Protein AF-B6INE2-F1 (afdb_monomer)

Radius of gyration: 24.5 Å; Cα contacts (8 Å, |Δi|>4): 16; chains: 1; bounding box: 50×84×44 Å

Organism: Rhodospirillum centenum (strain ATCC 51521 / SW) (NCBI:txid414684)

Solvent-accessible surface area (backbone atoms only — not comparable to full-atom values): 8683 Å² total; per-residue (Å²): 143,88,70,68,64,71,56,53,52,53,50,52,51,51,49,52,31,48,72,73,65,72,46,52,72,73,54,48,52,52,48,51,60,54,34,73,79,33,65,72,58,41,51,49,52,54,55,50,49,54,51,50,55,52,48,45,71,70,48,51,67,63,73,73,50,81,79,57,66,74,57,54,52,52,55,49,54,54,58,74,71,48,82,81,68,79,78,73,83,78,75,89,80,75,94,73,78,90,75,88,86,87,82,83,75,98,79,80,96,66,81,71,67,63,66,67,61,59,60,70,77,71,70,88,69,90,87,82,80,87,132

pLDDT: mean 74.03, std 19.35, range [36.69, 96.88]

Foldseek 3Di:
DPDPPVVVVVLVVLLVCVLVVNDDPVSVVVSVVVCVVPVVVVVVSVVVNVVVVVVCVVCVVVVVDDDDVVVVVVVVVVVVPDDPDPDDDPDPDDPDDPDDPPDDDDDDPPPDVVVVVVVVVPPPDDDDDDD

Mean predicted aligned error: 17.22 Å

Secondary structure (DSSP, 8-state):
---SHHHHHHHHHHHHHHHTT-S-HHHHHHHHHHHHT-HHHHHHHHHHHHHHHHHHHHHHHHHTSPPPHHHHHHHHHHHHH----------------------S----SSSSSSHHHHSTTS---------

Sequence (131 aa):
MAGGAGGADSLQDDLNAWIDGALSPSAAARLGLRLASLPDMATRAVAYRAQIDGLHALYDPVLDEPIPEMLLVRVRDARHRTPLAPAAPVHAGATRRIGLWSAALAASVGTALLGMLVLHRLGTGMAVFGN

Structure (mmCIF, N/CA/C/O backbone):
data_AF-B6INE2-F1
#
_entry.id   AF-B6INE2-F1
#
loop_
_atom_site.group_PDB
_atom_site.id
_atom_site.type_symbol
_atom_site.label_atom_id
_atom_site.label_alt_id
_atom_site.label_comp_id
_atom_site.label_asym_id
_atom_site.label_entity_id
_atom_site.label_seq_id
_atom_site.pdbx_PDB_ins_code
_atom_site.Cartn_x
_atom_site.Cartn_y
_atom_site.Cartn_z
_atom_site.occupancy
_atom_site.B_iso_or_equiv
_atom_site.auth_seq_id
_atom_site.auth_comp_id
_atom_site.auth_asym_id
_atom_site.auth_atom_id
_atom_site.pdbx_PDB_model_num
ATOM 1 N N . MET A 1 1 ? 32.119 6.000 -13.226 1.00 37.47 1 MET A N 1
ATOM 2 C CA . MET A 1 1 ? 31.104 4.930 -13.105 1.00 37.47 1 MET A CA 1
ATOM 3 C C . MET A 1 1 ? 30.555 4.929 -11.678 1.00 37.47 1 MET A C 1
ATOM 5 O O . MET A 1 1 ? 30.931 4.088 -10.879 1.00 37.47 1 MET A O 1
ATOM 9 N N . ALA A 1 2 ? 29.732 5.919 -11.324 1.00 36.69 2 ALA A N 1
ATOM 10 C CA . ALA A 1 2 ? 29.110 6.041 -10.002 1.00 36.69 2 ALA A CA 1
ATOM 11 C C . ALA A 1 2 ? 27.677 6.546 -10.210 1.00 36.69 2 ALA A C 1
ATOM 13 O O . ALA A 1 2 ? 27.432 7.745 -10.218 1.00 36.69 2 ALA A O 1
ATOM 14 N N . GLY A 1 3 ? 26.756 5.635 -10.524 1.00 42.97 3 GLY A N 1
ATOM 15 C CA . GLY A 1 3 ? 25.368 5.994 -10.846 1.00 42.97 3 GLY A CA 1
ATOM 16 C C . GLY A 1 3 ? 24.344 4.872 -10.660 1.00 42.97 3 GLY A C 1
ATOM 17 O O . GLY A 1 3 ? 23.208 5.032 -11.081 1.00 42.97 3 GLY A O 1
ATOM 18 N N . GLY A 1 4 ? 24.725 3.737 -10.061 1.00 50.62 4 GLY A N 1
ATOM 19 C CA . GLY A 1 4 ? 23.849 2.560 -9.962 1.00 50.62 4 GLY A CA 1
ATOM 20 C C . GLY A 1 4 ? 22.855 2.590 -8.795 1.00 50.62 4 GLY A C 1
ATOM 21 O O . GLY A 1 4 ? 21.727 2.144 -8.955 1.00 50.62 4 GLY A O 1
ATOM 22 N N . ALA A 1 5 ? 23.242 3.141 -7.638 1.00 54.09 5 ALA A N 1
ATOM 23 C CA . ALA A 1 5 ? 22.419 3.079 -6.423 1.00 54.09 5 ALA A CA 1
ATOM 24 C C . ALA A 1 5 ? 21.236 4.068 -6.442 1.00 54.09 5 ALA A C 1
ATOM 26 O O . ALA A 1 5 ? 20.098 3.666 -6.240 1.00 54.09 5 ALA A O 1
ATOM 27 N N . GLY A 1 6 ? 21.469 5.335 -6.812 1.00 59.09 6 GLY A N 1
ATOM 28 C CA . GLY A 1 6 ? 20.409 6.357 -6.795 1.00 59.09 6 GLY A CA 1
ATOM 29 C C . GLY A 1 6 ? 19.256 6.107 -7.781 1.00 59.09 6 GLY A C 1
ATOM 30 O O . GLY A 1 6 ? 18.138 6.573 -7.565 1.00 59.09 6 GLY A O 1
ATOM 31 N N . GLY A 1 7 ? 19.498 5.345 -8.853 1.00 67.75 7 GLY A N 1
ATOM 32 C CA . GLY A 1 7 ? 18.441 4.921 -9.775 1.00 67.75 7 GLY A CA 1
ATOM 33 C C . GLY A 1 7 ? 17.571 3.790 -9.218 1.00 67.75 7 GLY A C 1
ATOM 34 O O . GLY A 1 7 ? 16.373 3.758 -9.481 1.00 67.75 7 GLY A O 1
ATOM 35 N N . ALA A 1 8 ? 18.156 2.877 -8.438 1.00 66.44 8 ALA A N 1
ATOM 36 C CA . ALA A 1 8 ? 17.422 1.770 -7.829 1.00 66.44 8 ALA A CA 1
ATOM 37 C C . ALA A 1 8 ? 16.561 2.248 -6.653 1.00 66.44 8 ALA A C 1
ATOM 39 O O . ALA A 1 8 ? 15.407 1.839 -6.547 1.00 66.44 8 ALA A O 1
ATOM 40 N N . ASP A 1 9 ? 17.089 3.162 -5.836 1.00 75.81 9 ASP A N 1
ATOM 41 C CA . ASP A 1 9 ? 16.362 3.725 -4.694 1.00 75.81 9 ASP A CA 1
ATOM 42 C C . ASP A 1 9 ? 15.138 4.527 -5.166 1.00 75.81 9 ASP A C 1
ATOM 44 O O . ASP A 1 9 ? 14.026 4.293 -4.706 1.00 75.81 9 ASP A O 1
ATOM 48 N N . SER A 1 10 ? 15.301 5.374 -6.190 1.00 85.12 10 SER A N 1
ATOM 49 C CA . SER A 1 10 ? 14.173 6.116 -6.777 1.00 85.12 10 SER A CA 1
ATOM 50 C C . SER A 1 10 ? 13.137 5.218 -7.461 1.00 85.12 10 SER A C 1
ATOM 52 O O . SER A 1 10 ? 11.951 5.538 -7.464 1.00 85.12 10 SER A O 1
ATOM 54 N N . LEU A 1 11 ? 13.550 4.075 -8.019 1.00 90.12 11 LEU A N 1
ATOM 55 C CA . LEU A 1 11 ? 12.614 3.092 -8.562 1.00 90.12 11 LEU A CA 1
ATOM 56 C C . LEU A 1 11 ? 11.813 2.399 -7.454 1.00 90.12 11 LEU A C 1
ATOM 58 O O . LEU A 1 11 ? 10.616 2.174 -7.626 1.00 90.12 11 LEU A O 1
ATOM 62 N N . GLN A 1 12 ? 12.468 2.053 -6.345 1.00 90.06 12 GLN A N 1
ATOM 63 C CA . GLN A 1 12 ? 11.819 1.455 -5.182 1.00 90.06 12 GLN A CA 1
ATOM 64 C C . GLN A 1 12 ? 10.833 2.436 -4.532 1.00 90.06 12 GLN A C 1
ATOM 66 O O . GLN A 1 12 ? 9.718 2.041 -4.195 1.00 90.06 12 GLN A O 1
ATOM 71 N N . ASP A 1 13 ? 11.209 3.709 -4.414 1.00 91.44 13 ASP A N 1
ATOM 72 C CA . ASP A 1 13 ? 10.337 4.771 -3.908 1.00 91.44 13 ASP A CA 1
ATOM 73 C C . ASP A 1 13 ? 9.115 4.971 -4.813 1.00 91.44 13 ASP A C 1
ATOM 75 O O . ASP A 1 13 ? 7.983 5.000 -4.330 1.00 91.44 13 ASP A O 1
ATOM 79 N N . ASP A 1 14 ? 9.321 5.030 -6.134 1.00 92.00 14 ASP A N 1
ATOM 80 C CA . ASP A 1 14 ? 8.229 5.137 -7.105 1.00 92.00 14 ASP A CA 1
ATOM 81 C C . ASP A 1 14 ? 7.305 3.906 -7.060 1.00 92.00 14 ASP A C 1
ATOM 83 O O . ASP A 1 14 ? 6.094 4.041 -7.245 1.00 92.00 14 ASP A O 1
ATOM 87 N N . LEU A 1 15 ? 7.848 2.710 -6.801 1.00 91.62 15 LEU A N 1
ATOM 88 C CA . LEU A 1 15 ? 7.062 1.488 -6.642 1.00 91.62 15 LEU A CA 1
ATOM 89 C C . LEU A 1 15 ? 6.179 1.543 -5.390 1.00 91.62 15 LE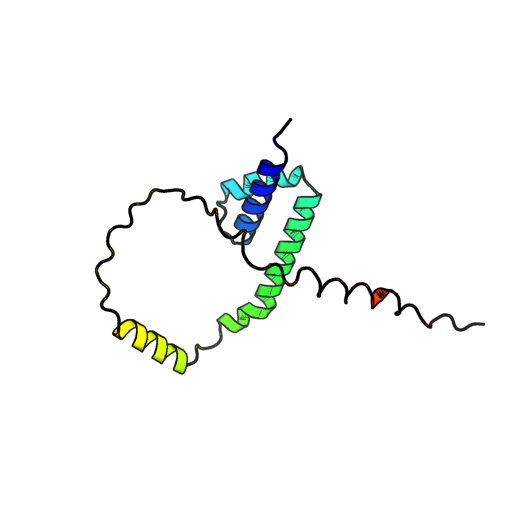U A C 1
ATOM 91 O O . LEU A 1 15 ? 4.988 1.252 -5.483 1.00 91.62 15 LEU A O 1
ATOM 95 N N . ASN A 1 16 ? 6.738 1.947 -4.249 1.00 90.19 16 ASN A N 1
ATOM 96 C CA . ASN A 1 16 ? 5.977 2.123 -3.013 1.00 90.19 16 ASN A CA 1
ATOM 97 C C . ASN A 1 16 ? 4.893 3.200 -3.191 1.00 90.19 16 ASN A C 1
ATOM 99 O O . ASN A 1 16 ? 3.732 2.967 -2.874 1.00 90.19 16 ASN A O 1
ATOM 103 N N . ALA A 1 17 ? 5.228 4.334 -3.814 1.00 91.81 17 ALA A N 1
ATOM 104 C CA . ALA A 1 17 ? 4.261 5.391 -4.102 1.00 91.81 17 ALA A CA 1
ATOM 105 C C . ALA A 1 17 ? 3.143 4.937 -5.058 1.00 91.81 17 ALA A C 1
ATOM 107 O O . ALA A 1 17 ? 2.001 5.378 -4.929 1.00 91.81 17 ALA A O 1
ATOM 108 N N . TRP A 1 18 ? 3.447 4.074 -6.035 1.00 89.94 18 TRP A N 1
ATOM 109 C CA . TRP A 1 18 ? 2.433 3.477 -6.910 1.00 89.94 18 TRP A CA 1
ATOM 110 C C . TRP A 1 18 ? 1.507 2.534 -6.143 1.00 89.94 18 TRP A C 1
ATOM 112 O O . TRP A 1 18 ? 0.291 2.585 -6.324 1.00 89.94 18 TRP A O 1
ATOM 122 N N . ILE A 1 19 ? 2.083 1.707 -5.273 1.00 87.50 19 ILE A N 1
ATOM 123 C CA . ILE A 1 19 ? 1.356 0.783 -4.406 1.00 87.50 19 ILE A CA 1
ATOM 124 C C . ILE A 1 19 ? 0.393 1.541 -3.480 1.00 87.50 19 ILE A C 1
ATOM 126 O O . ILE A 1 19 ? -0.782 1.181 -3.424 1.00 87.50 19 ILE A O 1
ATOM 130 N N . ASP A 1 20 ? 0.861 2.623 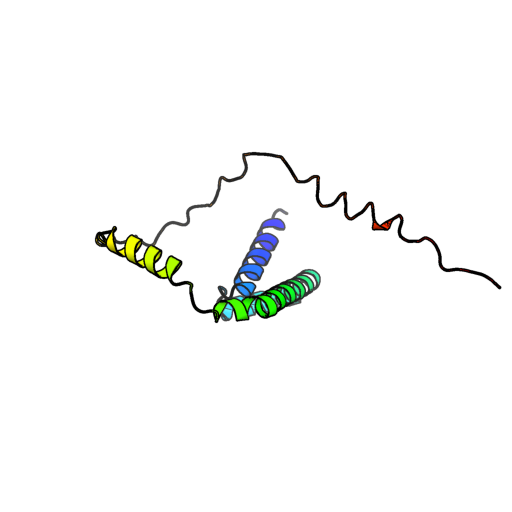-2.857 1.00 86.81 20 ASP A N 1
ATOM 131 C CA . ASP A 1 20 ? 0.087 3.473 -1.941 1.00 86.81 20 ASP A CA 1
ATOM 132 C C . ASP A 1 20 ? -0.941 4.371 -2.662 1.00 86.81 20 ASP A C 1
ATOM 134 O O . ASP A 1 20 ? -1.663 5.142 -2.031 1.00 86.81 20 ASP A O 1
ATOM 138 N N . GLY A 1 21 ? -0.997 4.334 -4.000 1.00 89.31 21 GLY A N 1
ATOM 139 C CA . GLY A 1 21 ? -1.882 5.187 -4.800 1.00 89.31 21 GLY A CA 1
ATOM 140 C C . GLY A 1 21 ? -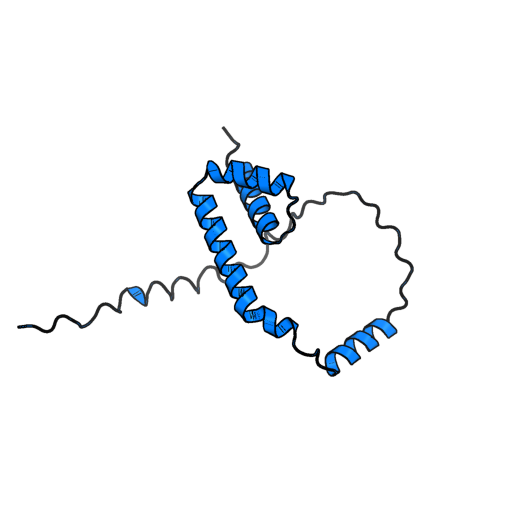1.482 6.669 -4.828 1.00 89.31 21 GLY A C 1
ATOM 141 O O . GLY A 1 21 ? -2.240 7.505 -5.317 1.00 89.31 21 GLY A O 1
ATOM 142 N N . ALA A 1 22 ? -0.287 7.011 -4.341 1.00 93.06 22 ALA A N 1
ATOM 143 C CA . ALA A 1 22 ? 0.242 8.374 -4.300 1.00 93.06 22 ALA A CA 1
ATOM 144 C C . ALA A 1 22 ? 0.863 8.830 -5.637 1.00 93.06 22 ALA A C 1
ATOM 146 O O . ALA A 1 22 ? 1.191 10.007 -5.816 1.00 93.06 22 ALA A O 1
ATOM 147 N N . LEU A 1 23 ? 1.045 7.912 -6.590 1.00 93.50 23 LEU A N 1
ATOM 148 C CA . LEU A 1 23 ? 1.693 8.195 -7.866 1.00 93.50 23 LEU A CA 1
ATOM 149 C C . LEU A 1 23 ? 0.697 8.720 -8.914 1.00 93.50 23 LEU A C 1
ATOM 151 O O . LEU A 1 23 ? -0.319 8.092 -9.204 1.00 93.50 23 LEU A O 1
ATOM 155 N N . SER A 1 24 ? 1.010 9.858 -9.551 1.00 92.69 24 SER A N 1
ATOM 156 C CA . SER A 1 24 ? 0.169 10.388 -10.640 1.00 92.69 24 SER A CA 1
ATOM 157 C C . SER A 1 24 ? 0.071 9.399 -11.819 1.00 92.69 24 SER A C 1
ATOM 159 O O . SER A 1 24 ? 1.052 8.698 -12.093 1.00 92.69 24 SER A O 1
ATOM 161 N N . PRO A 1 25 ? -1.020 9.400 -12.613 1.00 91.94 25 PRO A N 1
ATOM 162 C CA . PRO A 1 25 ? -1.167 8.485 -13.752 1.00 91.94 25 PRO A CA 1
ATOM 163 C C . PRO A 1 25 ? -0.008 8.563 -14.758 1.00 91.94 25 PRO A C 1
ATOM 165 O O . PRO A 1 25 ? 0.474 7.547 -15.254 1.00 91.94 25 PRO A O 1
ATOM 168 N N . SER A 1 26 ? 0.505 9.775 -15.011 1.00 91.19 26 SER A N 1
ATOM 169 C CA . SER A 1 26 ? 1.655 9.979 -15.904 1.00 91.19 26 SER A CA 1
ATOM 170 C C . SER A 1 26 ? 2.945 9.353 -15.361 1.00 91.19 26 SER A C 1
ATOM 172 O O . SER A 1 26 ? 3.765 8.848 -16.126 1.00 91.19 26 SER A O 1
ATOM 174 N N . ALA A 1 27 ? 3.135 9.384 -14.040 1.00 90.56 27 ALA A N 1
ATOM 175 C CA . ALA A 1 27 ? 4.291 8.798 -13.379 1.00 90.56 27 ALA A CA 1
ATOM 176 C C . ALA A 1 27 ? 4.165 7.271 -13.291 1.00 90.56 27 ALA A C 1
ATOM 178 O O . ALA A 1 27 ? 5.153 6.583 -13.533 1.00 90.56 27 ALA A O 1
ATOM 179 N N . ALA A 1 28 ? 2.958 6.742 -13.078 1.00 91.44 28 ALA A N 1
ATOM 180 C CA . ALA A 1 28 ? 2.687 5.307 -13.140 1.00 91.44 28 ALA A CA 1
ATOM 181 C C . ALA A 1 28 ? 2.985 4.724 -14.533 1.00 91.44 28 ALA A C 1
ATOM 183 O O . ALA A 1 28 ? 3.635 3.686 -14.641 1.00 91.44 28 ALA A O 1
ATOM 184 N N . ALA A 1 29 ? 2.615 5.427 -15.609 1.00 93.00 29 ALA A N 1
ATOM 185 C CA . ALA A 1 29 ? 2.966 5.015 -16.969 1.00 93.00 29 ALA A CA 1
ATOM 186 C C . ALA A 1 29 ? 4.492 4.972 -17.193 1.00 93.00 29 ALA A C 1
ATOM 188 O O . ALA A 1 29 ? 5.016 4.011 -17.757 1.00 93.00 29 ALA A O 1
ATOM 189 N N . ARG A 1 30 ? 5.232 5.979 -16.698 1.00 91.94 30 ARG A N 1
ATOM 190 C CA . ARG A 1 30 ? 6.707 5.988 -16.752 1.00 91.94 30 ARG A CA 1
ATOM 191 C C . ARG A 1 30 ? 7.326 4.862 -15.926 1.00 91.94 30 ARG A C 1
ATOM 193 O O . ARG A 1 30 ? 8.296 4.251 -16.370 1.00 91.94 30 ARG A O 1
ATOM 200 N N . LEU A 1 31 ? 6.769 4.570 -14.751 1.00 92.81 31 LEU A N 1
ATOM 201 C CA . LEU A 1 31 ? 7.187 3.439 -13.929 1.00 92.81 31 LEU A CA 1
ATOM 202 C C . LEU A 1 31 ? 6.991 2.117 -14.682 1.00 92.81 31 LEU A C 1
ATOM 204 O O . LEU A 1 31 ? 7.924 1.321 -14.727 1.00 92.81 31 LEU A O 1
ATOM 208 N N . GLY A 1 32 ? 5.846 1.925 -15.344 1.00 92.44 32 GLY A N 1
ATOM 209 C CA . GLY A 1 32 ? 5.575 0.747 -16.173 1.00 92.44 32 GLY A CA 1
ATOM 210 C C . GLY A 1 32 ? 6.606 0.546 -17.288 1.00 92.44 32 GLY A C 1
ATOM 211 O O . GLY A 1 32 ? 7.121 -0.557 -17.458 1.00 92.44 32 GLY A O 1
ATOM 212 N N . LEU A 1 33 ? 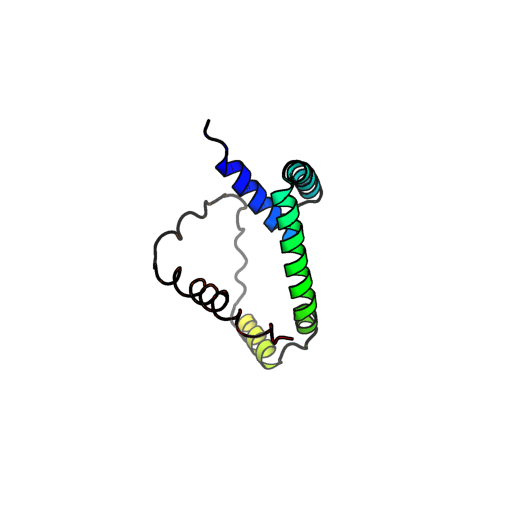6.993 1.620 -17.986 1.00 94.06 33 LEU A N 1
ATOM 213 C CA . LEU A 1 33 ? 8.054 1.563 -19.002 1.00 94.06 33 LEU A CA 1
ATOM 214 C C . LEU A 1 33 ? 9.411 1.154 -18.413 1.00 94.06 33 LEU A C 1
ATOM 216 O O . LEU A 1 33 ? 10.133 0.371 -19.026 1.00 94.06 33 LEU A O 1
ATOM 220 N N . ARG A 1 34 ? 9.764 1.644 -17.218 1.00 92.06 34 ARG A N 1
ATOM 221 C CA . ARG A 1 34 ? 11.007 1.230 -16.544 1.00 92.06 34 ARG A CA 1
ATOM 222 C C . ARG A 1 34 ? 10.947 -0.229 -16.092 1.00 92.06 34 ARG A C 1
ATOM 224 O O . ARG A 1 34 ? 11.909 -0.961 -16.311 1.00 92.06 34 ARG A O 1
ATOM 231 N N . LEU A 1 35 ? 9.826 -0.671 -15.520 1.00 92.56 35 LEU A N 1
ATOM 232 C CA . LEU A 1 35 ? 9.634 -2.059 -15.088 1.00 92.56 35 LEU A CA 1
ATOM 233 C C . LEU A 1 35 ? 9.695 -3.052 -16.257 1.00 92.56 35 LEU A C 1
ATOM 235 O O . LEU A 1 35 ? 10.202 -4.154 -16.073 1.00 92.56 35 LEU A O 1
ATOM 239 N N . ALA A 1 36 ? 9.283 -2.658 -17.467 1.00 92.50 36 ALA A N 1
ATOM 240 C CA . ALA A 1 36 ? 9.422 -3.496 -18.663 1.00 92.50 36 ALA A CA 1
ATOM 241 C C . ALA A 1 36 ? 10.884 -3.867 -18.980 1.00 92.50 36 ALA A C 1
ATOM 243 O O . ALA A 1 36 ? 11.144 -4.915 -19.565 1.00 92.50 36 ALA A O 1
ATOM 244 N N . SER A 1 37 ? 11.842 -3.032 -18.565 1.00 92.19 37 SER A N 1
ATOM 245 C CA . SER A 1 37 ? 13.278 -3.310 -18.700 1.00 92.19 37 SER A CA 1
ATOM 246 C C . SER A 1 37 ? 13.886 -4.067 -17.508 1.00 92.19 37 SER A C 1
ATOM 248 O O . SER A 1 37 ? 15.064 -4.412 -17.547 1.00 92.19 37 SER A O 1
ATOM 250 N N . LEU A 1 38 ? 13.103 -4.332 -16.452 1.00 91.69 38 LEU A N 1
ATOM 251 C CA . LEU A 1 38 ? 13.555 -4.894 -15.174 1.00 91.69 38 LEU A CA 1
ATOM 252 C C . LEU A 1 38 ? 12.593 -6.000 -14.681 1.00 91.69 38 LEU A C 1
ATOM 254 O O . LEU A 1 38 ? 11.823 -5.774 -13.740 1.00 91.69 38 LEU A O 1
ATOM 258 N N . PRO A 1 39 ? 12.631 -7.207 -15.281 1.00 89.50 39 PRO A N 1
ATOM 259 C CA . PRO A 1 39 ? 11.666 -8.279 -15.005 1.00 89.50 39 PRO A CA 1
ATOM 260 C C . PRO A 1 39 ? 11.670 -8.754 -13.543 1.00 89.50 39 PRO A C 1
ATOM 262 O O . PRO A 1 39 ? 10.611 -9.050 -12.984 1.00 89.50 39 PRO A O 1
ATOM 265 N N . ASP A 1 40 ? 12.832 -8.756 -12.886 1.00 89.88 40 ASP A N 1
ATOM 266 C CA . ASP A 1 40 ? 12.939 -9.105 -11.465 1.00 89.88 40 ASP A CA 1
ATOM 267 C C . ASP A 1 40 ? 12.167 -8.116 -10.583 1.00 89.88 40 ASP A C 1
ATOM 269 O O . ASP A 1 40 ? 11.470 -8.509 -9.644 1.00 89.88 40 ASP A O 1
ATOM 273 N N . MET A 1 41 ? 12.250 -6.821 -10.901 1.00 88.69 41 MET A N 1
ATOM 274 C CA . MET A 1 41 ? 11.538 -5.783 -10.160 1.00 88.69 41 MET A CA 1
ATOM 275 C C . MET A 1 41 ? 10.037 -5.820 -10.457 1.00 88.69 41 MET A C 1
ATOM 277 O O . MET A 1 41 ? 9.230 -5.666 -9.544 1.00 88.69 41 MET A O 1
ATOM 281 N N . ALA A 1 42 ? 9.651 -6.090 -11.707 1.00 90.38 42 ALA A N 1
ATOM 282 C CA . ALA A 1 42 ? 8.250 -6.275 -12.079 1.00 90.38 42 ALA A CA 1
ATOM 283 C C . ALA A 1 42 ? 7.609 -7.448 -11.315 1.00 90.38 42 ALA A C 1
ATOM 285 O O . ALA A 1 42 ? 6.498 -7.324 -10.803 1.00 90.38 42 ALA A O 1
ATOM 286 N N . THR A 1 43 ? 8.337 -8.556 -11.153 1.00 91.06 43 THR A N 1
ATOM 287 C CA . THR A 1 43 ? 7.877 -9.714 -10.368 1.00 91.06 43 THR A CA 1
ATOM 288 C C . THR A 1 43 ? 7.655 -9.343 -8.900 1.00 91.06 43 THR A C 1
ATOM 290 O O . THR A 1 43 ? 6.630 -9.693 -8.313 1.00 91.06 43 THR A O 1
ATOM 293 N N . ARG A 1 44 ? 8.580 -8.579 -8.304 1.00 89.25 44 ARG A N 1
ATOM 294 C CA . ARG A 1 44 ? 8.433 -8.077 -6.928 1.00 89.25 44 ARG A CA 1
ATOM 295 C C . ARG A 1 44 ? 7.239 -7.139 -6.779 1.00 89.25 44 ARG A C 1
ATOM 297 O O . ARG A 1 44 ? 6.488 -7.280 -5.822 1.00 89.25 44 ARG A O 1
ATOM 304 N N . ALA A 1 45 ? 7.031 -6.235 -7.736 1.00 88.81 45 ALA A N 1
ATOM 305 C CA . ALA A 1 45 ? 5.888 -5.325 -7.752 1.00 88.81 45 ALA A CA 1
ATOM 306 C C . ALA A 1 45 ? 4.549 -6.081 -7.709 1.00 88.81 45 ALA A C 1
ATOM 308 O O . ALA A 1 45 ? 3.677 -5.749 -6.908 1.00 88.81 45 ALA A O 1
ATOM 309 N N . VAL A 1 46 ? 4.413 -7.140 -8.516 1.00 89.69 46 VAL A N 1
ATOM 310 C CA . VAL A 1 46 ? 3.225 -8.010 -8.512 1.00 89.69 46 VAL A CA 1
ATOM 311 C C . VAL A 1 46 ? 3.061 -8.719 -7.166 1.00 89.69 46 VAL A C 1
ATOM 313 O O . VAL A 1 46 ? 1.964 -8.733 -6.610 1.00 89.69 46 VAL A O 1
ATOM 316 N N . ALA A 1 47 ? 4.143 -9.267 -6.606 1.00 91.19 47 ALA A N 1
ATOM 317 C CA . ALA A 1 47 ? 4.100 -9.956 -5.316 1.00 91.19 47 ALA A CA 1
ATOM 318 C C . ALA A 1 47 ? 3.712 -9.025 -4.153 1.00 91.19 47 ALA A C 1
ATOM 320 O O . ALA A 1 47 ? 2.990 -9.441 -3.248 1.00 91.19 47 ALA A O 1
ATOM 321 N N . TYR A 1 48 ? 4.176 -7.774 -4.160 1.00 90.81 48 TYR A N 1
ATOM 322 C CA . TYR A 1 48 ? 3.784 -6.775 -3.162 1.00 90.81 48 TYR A CA 1
ATOM 323 C C . TYR A 1 48 ? 2.325 -6.373 -3.308 1.00 90.81 48 TYR A C 1
ATOM 325 O O . TYR A 1 48 ? 1.615 -6.287 -2.307 1.00 90.81 48 TYR A O 1
ATOM 333 N N . ARG A 1 49 ? 1.850 -6.206 -4.545 1.00 88.50 49 ARG A N 1
ATOM 334 C CA . ARG A 1 49 ? 0.443 -5.897 -4.783 1.00 88.50 49 ARG A CA 1
ATOM 335 C C . ARG A 1 49 ? -0.472 -7.001 -4.260 1.00 88.50 49 ARG A C 1
ATOM 337 O O . ARG A 1 49 ? -1.395 -6.706 -3.515 1.00 88.50 49 ARG A O 1
ATOM 344 N N . ALA A 1 50 ? -0.146 -8.260 -4.552 1.00 91.62 50 ALA A N 1
ATOM 345 C CA . ALA A 1 50 ? -0.912 -9.404 -4.066 1.00 91.62 50 ALA A CA 1
ATOM 346 C C . ALA A 1 50 ? -0.968 -9.484 -2.527 1.00 91.62 50 ALA A C 1
ATOM 348 O O . ALA A 1 50 ? -1.999 -9.845 -1.967 1.00 91.62 50 ALA A O 1
ATOM 349 N N . GLN A 1 51 ? 0.120 -9.131 -1.832 1.00 93.50 51 GLN A N 1
ATOM 350 C CA . GLN A 1 51 ? 0.135 -9.084 -0.364 1.00 93.50 51 GLN A CA 1
ATOM 351 C C . GLN A 1 51 ? -0.795 -8.001 0.182 1.00 93.50 51 GLN A C 1
ATOM 353 O O . GLN A 1 51 ? -1.538 -8.254 1.125 1.00 93.50 51 GLN A O 1
ATOM 358 N N . ILE A 1 52 ? -0.773 -6.812 -0.418 1.00 91.62 52 ILE A N 1
ATOM 359 C CA . ILE A 1 52 ? -1.615 -5.688 0.004 1.00 91.62 52 ILE A CA 1
ATOM 360 C C . ILE A 1 52 ? -3.084 -5.965 -0.286 1.00 91.62 52 ILE A C 1
ATOM 362 O O . ILE A 1 52 ? -3.914 -5.768 0.595 1.00 91.62 52 ILE A O 1
ATOM 366 N N . ASP A 1 53 ? -3.400 -6.511 -1.459 1.00 92.56 53 ASP A N 1
ATOM 367 C CA . ASP A 1 53 ? -4.759 -6.937 -1.792 1.00 92.56 53 ASP A CA 1
ATOM 368 C C . ASP A 1 53 ? -5.255 -8.013 -0.799 1.00 92.56 53 ASP A C 1
ATOM 370 O O . ASP A 1 53 ? -6.408 -7.988 -0.372 1.00 92.56 53 ASP A O 1
ATOM 374 N N . GLY A 1 54 ? -4.375 -8.924 -0.361 1.00 95.44 54 GLY A N 1
ATOM 375 C CA . GLY A 1 54 ? -4.679 -9.906 0.684 1.00 95.44 54 GLY A CA 1
ATOM 376 C C . GLY A 1 54 ? -4.921 -9.288 2.068 1.00 95.44 54 GLY A C 1
ATOM 377 O O . GLY A 1 54 ? -5.816 -9.733 2.786 1.00 95.44 54 GLY A O 1
ATOM 378 N N . LEU A 1 55 ? -4.161 -8.253 2.441 1.00 94.56 55 LEU A N 1
ATOM 379 C CA . LEU A 1 55 ? -4.386 -7.500 3.681 1.00 94.56 55 LEU A CA 1
ATOM 380 C C . LEU A 1 55 ? -5.721 -6.758 3.644 1.00 94.56 55 LEU A C 1
ATOM 382 O O . LEU A 1 55 ? -6.481 -6.847 4.604 1.00 94.56 55 LEU A O 1
ATOM 386 N N . HIS A 1 56 ? -6.028 -6.087 2.537 1.00 94.44 56 HIS A N 1
ATOM 387 C CA . HIS A 1 56 ? -7.322 -5.442 2.326 1.00 94.44 56 HIS A CA 1
ATOM 388 C C . HIS A 1 56 ? -8.469 -6.443 2.441 1.00 94.44 56 HIS A C 1
ATOM 390 O O . HIS A 1 56 ? -9.382 -6.246 3.233 1.00 94.44 56 HIS A O 1
ATOM 396 N N . ALA A 1 57 ? -8.377 -7.592 1.769 1.00 95.69 57 ALA A N 1
ATOM 397 C CA . ALA A 1 57 ? -9.404 -8.625 1.868 1.00 95.69 57 ALA A CA 1
ATOM 398 C C . ALA A 1 57 ? -9.657 -9.103 3.313 1.00 95.69 57 ALA A C 1
ATOM 400 O O . ALA A 1 57 ? -10.788 -9.449 3.653 1.00 95.69 57 ALA A O 1
ATOM 401 N N . LEU A 1 58 ? -8.622 -9.130 4.162 1.00 96.88 58 LEU A N 1
ATOM 402 C CA . LEU A 1 58 ? -8.739 -9.554 5.558 1.00 96.88 58 LEU A CA 1
ATOM 403 C C . LEU A 1 58 ? -9.246 -8.441 6.490 1.00 96.88 58 LEU A C 1
ATOM 405 O O . LEU A 1 58 ? -9.972 -8.738 7.437 1.00 96.88 58 LEU A O 1
ATOM 409 N N . TYR A 1 59 ? -8.846 -7.190 6.253 1.00 96.31 59 TYR A N 1
ATOM 410 C CA . TYR A 1 59 ? -9.032 -6.089 7.204 1.00 96.31 59 TYR A CA 1
ATOM 411 C C . TYR A 1 59 ? -10.025 -5.013 6.765 1.00 96.31 59 TYR A C 1
ATOM 413 O O . TYR A 1 59 ? -10.515 -4.289 7.628 1.00 96.31 59 TYR A O 1
ATOM 421 N N . ASP A 1 60 ? -10.385 -4.923 5.486 1.00 96.00 60 ASP A N 1
ATOM 422 C CA . ASP A 1 60 ? -11.406 -3.981 5.017 1.00 96.00 60 ASP A CA 1
ATOM 42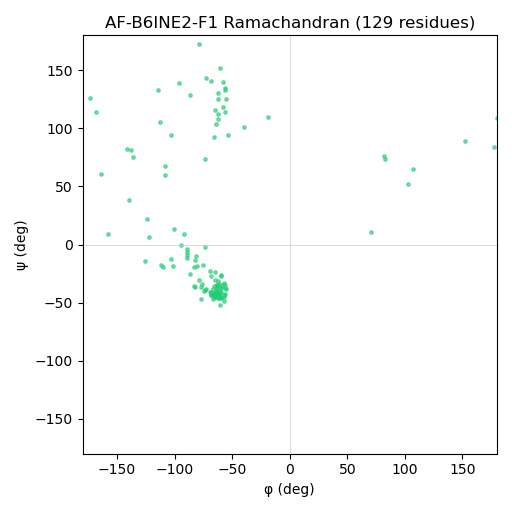3 C C . ASP A 1 60 ? -12.756 -4.163 5.737 1.00 96.00 60 ASP A C 1
ATOM 425 O O . ASP A 1 60 ? -13.341 -3.147 6.106 1.00 96.00 60 ASP A O 1
ATOM 429 N N . PRO A 1 61 ? -13.228 -5.388 6.070 1.00 95.38 61 PRO A N 1
ATOM 430 C CA . PRO A 1 61 ? -14.468 -5.545 6.836 1.00 95.38 61 PRO A CA 1
ATOM 431 C C . PRO A 1 61 ? -14.442 -4.883 8.222 1.00 95.38 61 PRO A C 1
ATOM 433 O O . PRO A 1 61 ? -15.488 -4.500 8.737 1.00 95.38 61 PRO A O 1
ATOM 436 N N . VAL A 1 62 ? -13.258 -4.717 8.828 1.00 94.12 62 VAL A N 1
ATOM 437 C CA . VAL A 1 62 ? -13.105 -4.031 10.125 1.00 94.12 62 VAL A CA 1
ATOM 438 C C . VAL A 1 62 ? -13.403 -2.535 9.989 1.00 94.12 62 VAL A C 1
ATOM 440 O O . VAL A 1 62 ? -13.828 -1.899 10.951 1.00 94.12 62 VAL A O 1
ATOM 443 N N . LEU A 1 63 ? -13.212 -1.955 8.799 1.00 92.50 63 LEU A N 1
ATOM 444 C CA . LEU A 1 63 ? -13.510 -0.543 8.540 1.00 92.50 63 LEU A CA 1
ATOM 445 C C . LEU A 1 63 ? -15.016 -0.247 8.559 1.00 92.50 63 LEU A C 1
ATOM 447 O O . LEU A 1 63 ? -15.400 0.894 8.813 1.00 92.50 63 LEU A O 1
ATOM 451 N N . ASP A 1 64 ? -15.846 -1.265 8.328 1.00 93.75 64 ASP A N 1
ATOM 452 C CA . ASP A 1 64 ? -17.307 -1.160 8.345 1.00 93.75 64 ASP A CA 1
ATOM 453 C C . ASP A 1 64 ? -17.908 -1.401 9.743 1.00 93.75 64 ASP A C 1
ATOM 455 O O . ASP A 1 64 ? -19.115 -1.230 9.947 1.00 93.75 64 ASP A O 1
ATOM 459 N N . GLU A 1 65 ? -17.094 -1.789 10.730 1.00 93.31 65 GLU A N 1
ATOM 460 C CA . GLU A 1 65 ? -17.563 -1.961 12.101 1.00 93.31 65 GLU A CA 1
ATOM 461 C C . GLU A 1 65 ? -17.939 -0.611 12.736 1.00 93.31 65 GLU A C 1
ATOM 463 O O . GLU A 1 65 ? -17.247 0.401 12.560 1.00 93.31 65 GLU A O 1
ATOM 468 N N . PRO A 1 66 ? -19.025 -0.558 13.529 1.00 93.31 66 PRO A N 1
ATOM 469 C CA . PRO A 1 66 ? -19.391 0.663 14.225 1.00 93.31 66 PRO A CA 1
ATOM 470 C C . PRO A 1 66 ? -18.288 1.063 15.208 1.00 93.31 66 PRO A C 1
ATOM 472 O O . PRO A 1 66 ? -17.850 0.270 16.044 1.00 93.31 66 PRO A O 1
ATOM 475 N N . ILE A 1 67 ? -17.877 2.331 15.154 1.00 91.56 67 ILE A N 1
ATOM 476 C CA . ILE A 1 67 ? -16.863 2.864 16.067 1.00 91.56 67 ILE A CA 1
ATOM 477 C C . ILE A 1 67 ? -17.392 2.780 17.511 1.00 91.56 67 ILE A C 1
ATOM 479 O O . ILE A 1 67 ? -18.444 3.357 17.800 1.00 91.56 67 ILE A O 1
ATOM 483 N N . PRO A 1 68 ? -16.668 2.136 18.449 1.00 92.44 68 PRO A N 1
ATOM 484 C CA . PRO A 1 68 ? -17.092 2.045 19.842 1.00 92.44 68 PRO A CA 1
ATOM 485 C C . PRO A 1 68 ? -17.347 3.416 20.485 1.00 92.44 68 PRO A C 1
ATOM 487 O O . PRO A 1 68 ? -16.497 4.310 20.435 1.00 92.44 68 PRO A O 1
ATOM 490 N N . GLU A 1 69 ? -18.477 3.559 21.184 1.00 93.25 69 GLU A N 1
ATOM 491 C CA . GLU A 1 69 ? -18.919 4.831 21.787 1.00 93.25 69 GLU A CA 1
ATOM 492 C C . GLU A 1 69 ? -17.888 5.452 22.740 1.00 93.25 69 GLU A C 1
ATOM 494 O O . GLU A 1 69 ? -17.702 6.669 22.779 1.00 93.25 69 GLU A O 1
ATOM 499 N N . MET A 1 70 ? -17.138 4.622 23.471 1.00 92.25 70 MET A N 1
ATOM 500 C CA . MET A 1 70 ? -16.076 5.100 24.358 1.00 92.25 70 MET A CA 1
ATOM 501 C C . MET A 1 70 ? -14.998 5.894 23.602 1.00 92.25 70 MET A C 1
ATOM 503 O O . MET A 1 70 ? -14.472 6.867 24.142 1.00 92.25 70 MET A O 1
ATOM 507 N N . LEU A 1 71 ? -14.679 5.529 22.355 1.00 90.88 71 LEU A N 1
ATOM 508 C CA . LEU A 1 71 ? -13.731 6.278 21.526 1.00 90.88 71 LEU A CA 1
ATOM 509 C C . LEU A 1 71 ? -14.345 7.592 21.033 1.00 90.88 71 LEU A C 1
ATOM 511 O O . LEU A 1 71 ? -13.671 8.624 21.048 1.00 90.88 71 LEU A O 1
ATOM 515 N N . LEU A 1 72 ? -15.632 7.587 20.674 1.00 92.44 72 LEU A N 1
ATOM 516 C CA . LEU A 1 72 ? -16.352 8.790 20.245 1.00 92.44 72 LEU A CA 1
ATOM 517 C C . LEU A 1 72 ? -16.409 9.848 21.356 1.00 92.44 72 LEU A C 1
ATOM 519 O O . LEU A 1 72 ? -16.166 11.029 21.089 1.00 92.44 72 LEU A O 1
ATOM 523 N N . VAL A 1 73 ? -16.649 9.440 22.608 1.00 92.06 73 VAL A N 1
ATOM 524 C CA . VAL A 1 73 ? -16.599 10.337 23.778 1.00 92.06 73 VAL A CA 1
ATOM 525 C C . VAL A 1 73 ? -15.205 10.948 23.942 1.00 92.06 73 VAL A C 1
ATOM 527 O O . VAL A 1 73 ? -15.080 12.160 24.104 1.00 92.06 73 VAL A O 1
ATOM 530 N N . ARG A 1 74 ? -14.138 10.149 23.816 1.00 88.94 74 ARG A N 1
ATOM 531 C CA . ARG A 1 74 ? -12.753 10.639 23.946 1.00 88.94 74 ARG A CA 1
ATOM 532 C C . ARG A 1 74 ? -12.375 11.641 22.856 1.00 88.94 74 ARG A C 1
ATOM 534 O O . ARG A 1 74 ? -11.742 12.651 23.157 1.00 88.94 74 ARG A O 1
ATOM 541 N N . VAL A 1 75 ? -12.770 11.388 21.607 1.00 89.38 75 VAL A N 1
ATOM 542 C CA . VAL A 1 75 ? -12.519 12.309 20.486 1.00 89.38 75 VAL A CA 1
ATOM 543 C C . VAL A 1 75 ? -13.281 13.622 20.673 1.00 89.38 75 VAL A C 1
ATOM 545 O O . VAL A 1 75 ? -12.722 14.694 20.435 1.00 89.38 75 VAL A O 1
ATOM 548 N N . ARG A 1 76 ? -14.538 13.561 21.133 1.00 87.44 76 ARG A N 1
ATOM 549 C CA . ARG A 1 76 ? -15.337 14.749 21.471 1.00 87.44 76 ARG A CA 1
ATOM 550 C C . ARG A 1 76 ? -14.676 15.562 22.579 1.00 87.44 76 ARG A C 1
ATOM 552 O O . ARG A 1 76 ? -14.413 16.743 22.375 1.00 87.44 76 ARG A O 1
ATOM 559 N N . ASP A 1 77 ? -14.323 14.932 23.696 1.00 85.50 77 ASP A N 1
ATOM 560 C CA . ASP A 1 77 ? -13.648 15.597 24.815 1.00 85.50 77 ASP A CA 1
ATOM 561 C C . ASP A 1 77 ? -12.344 16.277 24.385 1.00 85.50 77 ASP A C 1
ATOM 563 O O . ASP A 1 77 ? -12.070 17.408 24.786 1.00 85.50 77 ASP A O 1
ATOM 567 N N . ALA A 1 78 ? -11.544 15.615 23.543 1.00 79.69 78 ALA A N 1
ATOM 568 C CA . ALA A 1 78 ? -10.315 16.190 23.007 1.00 79.69 78 ALA A CA 1
ATOM 569 C C . ALA A 1 78 ? -10.593 17.434 22.146 1.00 79.69 78 ALA A C 1
ATOM 571 O O . ALA A 1 78 ? -9.942 18.461 22.330 1.00 79.69 78 ALA A O 1
ATOM 572 N N . ARG A 1 79 ? -11.600 17.384 21.262 1.00 75.25 79 ARG A N 1
ATOM 573 C CA . ARG A 1 79 ? -12.012 18.534 20.436 1.00 75.25 79 ARG A CA 1
ATOM 574 C C . ARG A 1 79 ? -12.535 19.702 21.268 1.00 75.25 79 ARG A C 1
ATOM 576 O O . ARG A 1 79 ? -12.291 20.849 20.913 1.00 75.25 79 ARG A O 1
ATOM 583 N N . HIS A 1 80 ? -13.223 19.430 22.373 1.00 73.75 80 HIS A N 1
ATOM 584 C CA . HIS A 1 80 ? -13.748 20.473 23.256 1.00 73.75 80 HIS A CA 1
ATOM 585 C C . HIS A 1 80 ? -12.672 21.134 24.134 1.00 73.75 80 HIS A C 1
ATOM 587 O O . HIS A 1 80 ? -12.895 22.231 24.640 1.00 73.75 80 HIS A O 1
ATOM 593 N N . ARG A 1 81 ? -11.498 20.507 24.303 1.00 69.31 81 ARG A N 1
ATOM 594 C CA . ARG A 1 81 ? -10.388 21.039 25.117 1.00 69.31 81 ARG A CA 1
ATOM 595 C C . ARG A 1 81 ? -9.410 21.924 24.352 1.00 69.31 81 ARG A C 1
ATOM 597 O O . ARG A 1 81 ? -8.585 22.581 24.980 1.00 69.31 81 ARG A O 1
ATOM 604 N N . THR A 1 82 ? -9.480 21.956 23.026 1.00 58.78 82 THR A N 1
ATOM 605 C CA . THR A 1 82 ? -8.561 22.746 22.204 1.00 58.78 82 THR A CA 1
ATOM 606 C C . THR A 1 82 ? -9.327 23.879 21.528 1.00 58.78 82 THR A C 1
ATOM 608 O O . THR A 1 82 ? -10.036 23.631 20.554 1.00 58.78 82 THR A O 1
ATOM 611 N N . PRO A 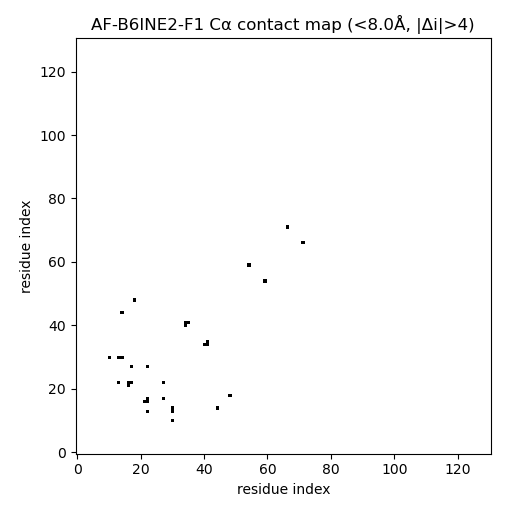1 83 ? -9.183 25.138 21.982 1.00 60.12 83 PRO A N 1
ATOM 612 C CA . PRO A 1 83 ? -9.508 26.271 21.133 1.00 60.12 83 PRO A CA 1
ATOM 613 C C . PRO A 1 83 ? -8.632 26.152 19.887 1.00 60.12 83 PRO A C 1
ATOM 615 O O . PRO A 1 83 ? -7.404 26.139 19.991 1.00 60.12 83 PRO A O 1
ATOM 618 N N . LEU A 1 84 ? -9.252 26.009 18.716 1.00 64.62 84 LEU A N 1
ATOM 619 C CA . LEU A 1 84 ? -8.539 26.039 17.447 1.00 64.62 84 LEU A CA 1
ATOM 620 C C . LEU A 1 84 ? -7.979 27.456 17.277 1.00 64.62 84 LEU A C 1
ATOM 622 O O . LEU A 1 84 ? -8.675 28.354 16.806 1.00 64.62 84 LEU A O 1
ATOM 626 N N . ALA A 1 85 ? -6.742 27.679 17.723 1.00 68.31 85 ALA A N 1
ATOM 627 C CA . ALA A 1 85 ? -6.014 28.889 17.377 1.00 68.31 85 ALA A CA 1
ATOM 628 C C . ALA A 1 85 ? -5.959 28.966 15.841 1.00 68.31 85 ALA A C 1
ATOM 630 O O . ALA A 1 85 ? -5.720 27.934 15.202 1.00 68.31 85 ALA A O 1
ATOM 631 N N . PRO A 1 86 ? -6.222 30.136 15.231 1.00 63.09 86 PRO A N 1
ATOM 632 C CA . PRO A 1 86 ? -6.222 30.261 13.783 1.00 63.09 86 PRO A CA 1
ATOM 633 C C . PRO A 1 86 ? -4.878 29.771 13.249 1.00 63.09 86 PRO A C 1
ATOM 635 O O . PRO A 1 86 ? -3.820 30.209 13.707 1.00 63.09 86 PRO A O 1
ATOM 638 N N . ALA A 1 87 ? -4.938 28.815 12.323 1.00 64.69 87 ALA A N 1
ATOM 639 C CA . ALA A 1 87 ? -3.758 28.235 11.711 1.00 64.69 87 ALA A CA 1
ATOM 640 C C . ALA A 1 87 ? -2.925 29.361 11.088 1.00 64.69 87 ALA A C 1
ATOM 642 O O . ALA A 1 87 ? -3.362 30.023 10.146 1.00 64.69 87 ALA A O 1
ATOM 643 N N . ALA A 1 88 ? -1.732 29.599 11.634 1.00 67.25 88 ALA A N 1
ATOM 644 C CA . ALA A 1 88 ? -0.757 30.453 10.979 1.00 67.25 88 ALA A CA 1
ATOM 645 C C . ALA A 1 88 ? -0.458 29.861 9.587 1.00 67.25 88 ALA A C 1
ATOM 647 O O . ALA A 1 88 ? -0.365 28.635 9.462 1.00 67.25 88 ALA A O 1
ATOM 648 N N . PRO A 1 89 ? -0.322 30.688 8.536 1.00 58.38 89 PRO A N 1
ATOM 649 C CA . PRO A 1 89 ? -0.086 30.198 7.187 1.00 58.38 89 PRO A CA 1
ATOM 650 C C . PRO A 1 89 ? 1.245 29.444 7.138 1.00 58.38 89 PRO A C 1
ATOM 652 O O . PRO A 1 89 ? 2.327 30.035 7.194 1.00 58.38 89 PRO A O 1
ATOM 655 N N . VAL A 1 90 ? 1.160 28.121 7.023 1.00 60.69 90 VAL A N 1
ATOM 656 C CA . VAL A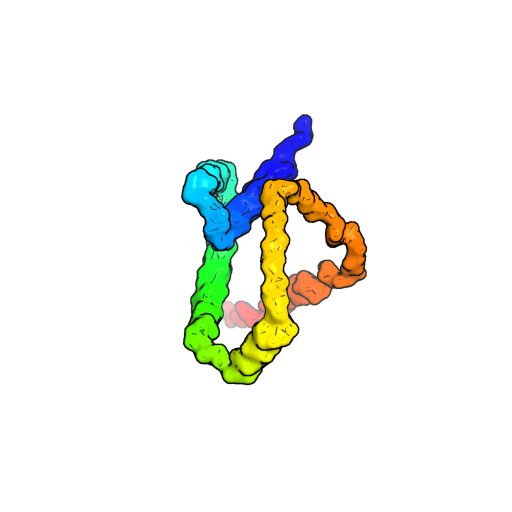 1 90 ? 2.292 27.258 6.690 1.00 60.69 90 VAL A CA 1
ATOM 657 C C . VAL A 1 90 ? 2.736 27.633 5.283 1.00 60.69 90 VAL A C 1
ATOM 659 O O . VAL A 1 90 ? 2.072 27.323 4.297 1.00 60.69 90 VAL A O 1
ATOM 662 N N . HIS A 1 91 ? 3.837 28.374 5.197 1.00 54.19 91 HIS A N 1
ATOM 663 C CA . HIS A 1 91 ? 4.457 28.699 3.925 1.00 54.19 91 HIS A CA 1
ATOM 664 C C . HIS A 1 91 ? 4.950 27.394 3.296 1.00 54.19 91 HIS A C 1
ATOM 666 O O . HIS A 1 91 ? 5.810 26.704 3.846 1.00 54.19 91 HIS A O 1
ATOM 672 N N . ALA A 1 92 ? 4.369 27.045 2.149 1.00 55.78 92 ALA A N 1
ATOM 673 C CA . ALA A 1 92 ? 4.850 25.971 1.303 1.00 55.78 92 ALA A CA 1
ATOM 674 C C . ALA A 1 92 ? 6.260 26.324 0.811 1.00 55.78 92 ALA A C 1
ATOM 676 O O . ALA A 1 92 ? 6.440 27.259 0.033 1.00 55.78 92 ALA A O 1
ATOM 677 N N . GLY A 1 93 ? 7.259 25.577 1.278 1.00 52.75 93 GLY A N 1
ATOM 678 C CA . GLY A 1 93 ? 8.623 25.675 0.770 1.00 52.75 93 GLY A CA 1
ATOM 679 C C . GLY A 1 93 ? 9.676 25.302 1.800 1.00 52.75 93 GLY A C 1
ATOM 680 O O . GLY A 1 93 ? 10.177 26.171 2.498 1.00 52.75 93 GLY A O 1
ATOM 681 N N . ALA A 1 94 ? 10.039 24.020 1.863 1.00 48.81 94 ALA A N 1
ATOM 682 C CA . ALA A 1 94 ? 11.413 23.571 2.107 1.00 48.81 94 ALA A CA 1
ATOM 683 C C . ALA A 1 94 ? 11.454 22.040 2.119 1.00 48.81 94 ALA A C 1
ATOM 685 O O . ALA A 1 94 ? 11.019 21.386 3.065 1.00 48.81 94 ALA A O 1
ATOM 686 N N . THR A 1 95 ? 12.051 21.470 1.078 1.00 54.41 95 THR A N 1
ATOM 687 C CA . THR A 1 95 ? 12.636 20.130 1.086 1.00 54.41 95 THR A CA 1
ATOM 688 C C . THR A 1 95 ? 13.633 20.024 2.245 1.00 54.41 95 THR A C 1
ATOM 690 O O . THR A 1 95 ? 14.797 20.411 2.111 1.00 54.41 95 THR A O 1
ATOM 693 N N . ARG A 1 96 ? 13.201 19.523 3.406 1.00 48.72 96 ARG A N 1
ATOM 694 C CA . ARG A 1 96 ? 14.100 19.227 4.525 1.00 48.72 96 ARG A CA 1
ATOM 695 C C . ARG A 1 96 ? 14.333 17.725 4.601 1.00 48.72 96 ARG A C 1
ATOM 697 O O . ARG A 1 96 ? 13.559 16.976 5.178 1.00 48.72 96 ARG A O 1
ATOM 704 N N . ARG A 1 97 ? 15.436 17.347 3.955 1.00 51.38 97 ARG A N 1
ATOM 705 C CA . ARG A 1 97 ? 16.223 16.117 4.094 1.00 51.38 97 ARG A CA 1
ATOM 706 C C . ARG A 1 97 ? 15.939 15.417 5.433 1.00 51.38 97 ARG A C 1
ATOM 708 O O . ARG A 1 97 ? 16.374 15.906 6.475 1.00 51.38 97 ARG A O 1
ATOM 715 N N . ILE A 1 98 ? 15.260 14.271 5.385 1.00 51.84 98 ILE A N 1
ATOM 716 C CA . ILE A 1 98 ? 15.187 13.307 6.490 1.00 51.84 98 ILE A CA 1
ATOM 717 C C . ILE A 1 98 ? 16.551 12.606 6.544 1.00 51.84 98 ILE A C 1
ATOM 719 O O . ILE A 1 98 ? 16.738 11.491 6.078 1.00 51.84 98 ILE A O 1
ATOM 723 N N . GLY A 1 99 ? 17.557 13.331 7.022 1.00 52.06 99 GLY A N 1
ATOM 724 C CA . GLY A 1 99 ? 18.732 12.731 7.631 1.00 52.06 99 GLY A CA 1
ATOM 725 C C . GLY A 1 99 ? 18.507 12.735 9.137 1.00 52.06 99 GLY A C 1
ATOM 726 O O . GLY A 1 99 ? 18.037 13.750 9.645 1.00 52.06 99 GLY A O 1
ATOM 727 N N . LEU A 1 100 ? 18.888 11.637 9.805 1.00 57.38 100 LEU A N 1
ATOM 728 C CA . LEU A 1 100 ? 18.958 11.422 11.266 1.00 57.38 100 LEU A CA 1
ATOM 729 C C . LEU A 1 100 ? 17.877 10.504 11.873 1.00 57.38 100 LEU A C 1
ATOM 731 O O . LEU A 1 100 ? 17.128 10.931 12.738 1.00 57.38 100 LEU A O 1
ATOM 735 N N . TRP A 1 101 ? 17.887 9.216 11.504 1.00 42.34 101 TRP A N 1
ATOM 736 C CA . TRP A 1 101 ? 17.611 8.102 12.441 1.00 42.34 101 TRP A CA 1
ATOM 737 C C . TRP A 1 101 ? 18.545 6.906 12.185 1.00 42.34 101 TRP A C 1
ATOM 739 O O . TRP A 1 101 ? 18.163 5.747 12.280 1.00 42.34 101 TRP A O 1
ATOM 749 N N . SER A 1 102 ? 19.812 7.176 11.873 1.00 53.03 102 SER A N 1
ATOM 750 C CA . SER A 1 102 ? 20.878 6.171 11.903 1.00 53.03 102 SER A CA 1
ATOM 751 C C . SER A 1 102 ? 21.792 6.446 13.093 1.00 53.03 102 SER A C 1
ATOM 753 O O . SER A 1 102 ? 22.918 6.892 12.905 1.00 53.03 102 SER A O 1
ATOM 755 N N . ALA A 1 103 ? 21.274 6.267 14.310 1.00 51.66 103 ALA A N 1
ATOM 756 C CA . ALA A 1 103 ? 22.062 5.994 15.516 1.00 51.66 103 ALA A CA 1
ATOM 757 C C . ALA A 1 103 ? 21.143 5.914 16.743 1.00 51.66 103 ALA A C 1
ATOM 759 O O . ALA A 1 103 ? 21.006 6.889 17.472 1.00 51.66 103 ALA A O 1
ATOM 760 N N . ALA A 1 104 ? 20.539 4.751 16.986 1.00 48.66 104 ALA A N 1
ATOM 761 C CA . ALA A 1 104 ? 20.510 4.171 18.328 1.00 48.66 104 ALA A CA 1
ATOM 762 C C . ALA A 1 104 ? 19.896 2.769 18.297 1.00 48.66 104 ALA A C 1
ATOM 764 O O . ALA A 1 104 ? 18.759 2.586 17.881 1.00 48.66 104 ALA A O 1
ATOM 765 N N . LEU A 1 105 ? 20.668 1.828 18.839 1.00 49.88 105 LEU A N 1
ATOM 766 C CA . LEU A 1 105 ? 20.285 0.495 19.304 1.00 49.88 105 LEU A CA 1
ATOM 767 C C . LEU A 1 105 ? 20.170 -0.601 18.240 1.00 49.88 105 LEU A C 1
ATOM 769 O O . LEU A 1 105 ? 19.114 -1.122 17.898 1.00 49.88 105 LEU A O 1
ATOM 773 N N . ALA A 1 106 ? 21.365 -1.046 17.848 1.00 54.22 106 ALA A N 1
ATOM 774 C CA . ALA A 1 106 ? 21.680 -2.457 17.696 1.00 54.22 106 ALA A CA 1
ATOM 775 C C . ALA A 1 106 ? 21.060 -3.301 18.831 1.00 54.22 106 ALA A C 1
ATOM 777 O O . ALA A 1 106 ? 21.598 -3.354 19.932 1.00 54.22 106 ALA A O 1
ATOM 778 N N . ALA A 1 107 ? 19.940 -3.958 18.543 1.00 52.88 107 ALA A N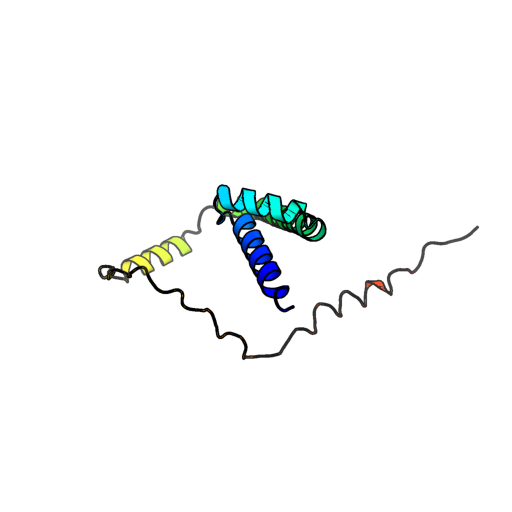 1
ATOM 779 C CA . ALA A 1 107 ? 19.504 -5.207 19.160 1.00 52.88 107 ALA A CA 1
ATOM 780 C C . ALA A 1 107 ? 18.322 -5.762 18.345 1.00 52.88 107 ALA A C 1
ATOM 782 O O . ALA A 1 107 ? 17.246 -5.177 18.329 1.00 52.88 107 ALA A O 1
ATOM 783 N N . SER A 1 108 ? 18.543 -6.914 17.703 1.00 48.78 108 SER A N 1
ATOM 784 C CA . SER A 1 108 ? 17.565 -7.749 16.975 1.00 48.78 108 SER A CA 1
ATOM 785 C C . SER A 1 108 ? 17.565 -7.668 15.439 1.00 48.78 108 SER A C 1
ATOM 787 O O . SER A 1 108 ? 16.533 -7.557 14.791 1.00 48.78 108 SER A O 1
ATOM 789 N N . VAL A 1 109 ? 18.746 -7.857 14.841 1.00 56.28 109 VAL A N 1
ATOM 790 C CA . VAL A 1 109 ? 18.879 -8.499 13.511 1.00 56.28 109 VAL A CA 1
ATOM 791 C C . VAL A 1 109 ? 19.101 -10.027 13.664 1.00 56.28 109 VAL A C 1
ATOM 793 O O . VAL A 1 109 ? 19.371 -10.735 12.704 1.00 56.28 109 VAL A O 1
ATOM 796 N N . GLY A 1 110 ? 18.964 -10.591 14.873 1.00 48.94 110 GLY A N 1
ATOM 797 C CA . GLY A 1 110 ? 19.450 -11.946 15.187 1.00 48.94 110 GLY A CA 1
ATOM 798 C C . GLY A 1 110 ? 18.416 -13.054 15.433 1.00 48.94 110 GLY A C 1
ATOM 799 O O . GLY A 1 110 ? 18.783 -14.221 15.341 1.00 48.94 110 GLY A O 1
ATOM 800 N N . THR A 1 111 ? 17.148 -12.758 15.737 1.00 52.84 111 THR A N 1
ATOM 801 C CA . THR A 1 111 ? 16.256 -13.755 16.383 1.00 52.84 111 THR A CA 1
ATOM 802 C C . THR A 1 111 ? 14.942 -14.070 15.666 1.00 52.84 111 THR A C 1
ATOM 804 O O . THR A 1 111 ? 14.036 -14.614 16.285 1.00 52.84 111 THR A O 1
ATOM 807 N N . ALA A 1 112 ? 14.834 -13.829 14.355 1.00 48.94 112 ALA A N 1
ATOM 808 C CA . ALA A 1 112 ? 13.704 -14.356 13.569 1.00 48.94 112 ALA A CA 1
ATOM 809 C C . ALA A 1 112 ? 14.103 -15.173 12.326 1.00 48.94 112 ALA A C 1
ATOM 811 O O . ALA A 1 112 ? 13.281 -15.927 11.818 1.00 48.94 112 ALA A O 1
ATOM 812 N N . LEU A 1 113 ? 15.365 -15.120 11.874 1.00 54.41 113 LEU A N 1
ATOM 813 C CA . LEU A 1 113 ? 15.823 -15.914 10.718 1.00 54.41 113 LEU A CA 1
ATOM 814 C C . LEU A 1 113 ? 16.654 -17.157 11.087 1.00 54.41 113 LEU A C 1
ATOM 816 O O . LEU A 1 113 ? 16.795 -18.054 10.261 1.00 54.41 113 LEU A O 1
ATOM 820 N N . LEU A 1 114 ? 17.114 -17.290 12.337 1.00 51.22 114 LEU A N 1
ATOM 821 C CA . LEU A 1 114 ? 17.755 -18.526 12.822 1.00 51.22 114 LEU A CA 1
ATOM 822 C C . LEU A 1 114 ? 16.752 -19.600 13.290 1.00 51.22 114 LEU A C 1
ATOM 824 O O . LEU A 1 114 ? 17.088 -20.780 13.293 1.00 51.22 114 LEU A O 1
ATOM 828 N N . GLY A 1 115 ? 15.503 -19.230 13.603 1.00 41.97 115 GLY A N 1
ATOM 829 C CA . GLY A 1 115 ? 14.436 -20.190 13.934 1.00 41.97 115 GLY A CA 1
ATOM 830 C C . GLY A 1 115 ? 13.809 -20.872 12.710 1.00 41.97 115 GLY A C 1
ATOM 831 O O . GLY A 1 115 ? 13.422 -22.035 12.778 1.00 41.97 115 GLY A O 1
ATOM 832 N N . MET A 1 116 ? 13.771 -20.185 11.562 1.00 48.31 116 MET A N 1
ATOM 833 C CA . MET A 1 116 ? 13.118 -20.683 10.341 1.00 48.31 116 MET A CA 1
ATOM 834 C C . MET A 1 116 ? 14.045 -21.513 9.432 1.00 48.31 116 MET A C 1
ATOM 836 O O . MET A 1 116 ? 13.567 -22.173 8.513 1.00 48.31 116 MET A O 1
ATOM 840 N N . LEU A 1 117 ? 15.357 -21.551 9.706 1.00 52.78 117 LEU A N 1
ATOM 841 C CA . LEU A 1 117 ? 16.318 -22.378 8.956 1.00 52.78 117 LEU A CA 1
ATOM 842 C C . LEU A 1 117 ? 16.722 -23.675 9.690 1.00 52.78 117 LEU A C 1
ATOM 844 O O . LEU A 1 117 ? 17.164 -24.627 9.050 1.00 52.78 117 LEU A O 1
ATOM 848 N N . VAL A 1 118 ? 16.515 -23.761 11.010 1.00 50.91 118 VAL A N 1
ATOM 849 C CA . VAL A 1 118 ? 16.813 -24.971 11.806 1.00 50.91 118 VAL A CA 1
ATOM 850 C C . VAL A 1 118 ? 15.645 -25.972 11.810 1.00 50.91 118 VAL A C 1
ATOM 852 O O . VAL A 1 118 ? 15.888 -27.174 11.883 1.00 50.91 118 VAL A O 1
ATOM 855 N N . LEU A 1 119 ? 14.393 -25.535 11.603 1.00 49.84 119 LEU A N 1
ATOM 856 C CA . LEU A 1 119 ? 13.251 -26.459 11.483 1.00 49.84 119 LEU A CA 1
ATOM 857 C C . LEU A 1 119 ? 13.092 -27.117 10.100 1.00 49.84 119 LEU A C 1
ATOM 859 O O . LEU A 1 119 ? 12.449 -28.160 10.008 1.00 49.84 119 LEU A O 1
ATOM 863 N N . HIS A 1 120 ? 13.697 -26.589 9.028 1.00 52.88 120 HIS A N 1
ATOM 864 C CA . HIS A 1 120 ? 13.576 -27.217 7.701 1.00 52.88 120 HIS A CA 1
ATOM 865 C C . HIS A 1 120 ? 14.560 -28.385 7.474 1.00 52.88 120 HIS A C 1
ATOM 867 O O . HIS A 1 120 ? 14.382 -29.178 6.555 1.00 52.88 120 HIS A O 1
ATOM 873 N N . ARG A 1 121 ? 15.583 -28.545 8.329 1.00 59.00 121 ARG A N 1
ATOM 874 C CA . ARG A 1 121 ? 16.607 -29.609 8.218 1.00 59.00 121 ARG A CA 1
ATOM 875 C C . ARG A 1 121 ? 16.321 -30.868 9.047 1.00 59.00 121 ARG A C 1
ATOM 877 O O . ARG A 1 121 ? 17.104 -31.808 8.971 1.00 59.00 121 ARG A O 1
ATOM 884 N N . LEU A 1 122 ? 15.212 -30.916 9.791 1.00 56.66 122 LEU A N 1
ATOM 885 C CA . LEU A 1 122 ? 14.814 -32.077 10.610 1.00 56.66 122 LEU A CA 1
ATOM 886 C C . LEU A 1 122 ? 13.423 -32.643 10.253 1.00 56.66 122 LEU A C 1
ATOM 888 O O . LEU A 1 122 ? 12.945 -33.555 10.918 1.00 56.66 122 LEU A O 1
ATOM 892 N N . GLY A 1 123 ? 12.791 -32.143 9.183 1.00 51.97 123 GLY A N 1
ATOM 893 C CA . GLY A 1 123 ? 11.476 -32.586 8.694 1.00 51.97 123 GLY A CA 1
ATOM 894 C C . GLY A 1 123 ? 11.500 -33.549 7.498 1.00 51.97 123 GLY A C 1
ATOM 895 O O . GLY A 1 123 ? 10.472 -33.745 6.863 1.00 51.97 123 GLY A O 1
ATOM 896 N N . THR A 1 124 ? 12.651 -34.135 7.159 1.00 57.28 124 THR A N 1
ATOM 897 C CA . THR A 1 124 ? 12.764 -35.241 6.183 1.00 57.28 124 THR A CA 1
ATOM 898 C C . THR A 1 124 ? 13.096 -36.539 6.912 1.00 57.28 124 THR A C 1
ATOM 900 O O . THR A 1 124 ? 14.124 -37.172 6.700 1.00 57.28 124 THR A O 1
ATOM 903 N N . GLY A 1 125 ? 12.209 -36.927 7.824 1.00 53.06 125 GLY A N 1
ATOM 904 C CA . GLY A 1 125 ? 12.162 -38.275 8.368 1.00 53.06 125 GLY A CA 1
ATOM 905 C C . GLY A 1 125 ? 10.854 -38.937 7.952 1.00 53.06 125 GLY A C 1
ATOM 906 O O . GLY A 1 125 ? 9.795 -38.358 8.160 1.00 53.06 125 GLY A O 1
ATOM 907 N N . MET A 1 126 ? 10.949 -40.174 7.459 1.00 53.00 126 MET A N 1
ATOM 908 C CA . MET A 1 126 ? 9.877 -41.183 7.482 1.00 53.00 126 MET A CA 1
ATOM 909 C C . MET A 1 126 ? 8.806 -41.116 6.379 1.00 53.00 126 MET A C 1
ATOM 911 O O . MET A 1 126 ? 7.649 -40.836 6.664 1.00 53.00 126 MET A O 1
ATOM 915 N N . ALA A 1 127 ? 9.154 -41.498 5.142 1.00 54.56 127 ALA A N 1
ATOM 916 C CA . ALA A 1 127 ? 8.193 -42.129 4.219 1.00 54.56 127 ALA A CA 1
ATOM 917 C C . ALA A 1 127 ? 8.872 -42.841 3.029 1.00 54.56 127 ALA A C 1
ATOM 919 O O . ALA A 1 127 ? 8.619 -42.505 1.880 1.00 54.56 127 ALA A O 1
ATOM 920 N N . VAL A 1 128 ? 9.715 -43.845 3.285 1.00 53.25 128 VAL A N 1
ATOM 921 C CA . VAL A 1 128 ? 9.904 -44.958 2.333 1.00 53.25 128 VAL A CA 1
ATOM 922 C C . VAL A 1 128 ? 9.952 -46.242 3.160 1.00 53.25 128 VAL A C 1
ATOM 924 O O . VAL A 1 128 ? 11.010 -46.726 3.551 1.00 53.25 128 VAL A O 1
ATOM 927 N N . PHE A 1 129 ? 8.761 -46.723 3.518 1.00 48.47 129 PHE A N 1
ATOM 928 C CA . PHE A 1 129 ? 8.543 -48.116 3.896 1.00 48.47 129 PHE A CA 1
ATOM 929 C C . PHE A 1 129 ? 8.616 -48.973 2.627 1.00 48.47 129 PHE A C 1
ATOM 931 O O . PHE A 1 129 ? 8.211 -4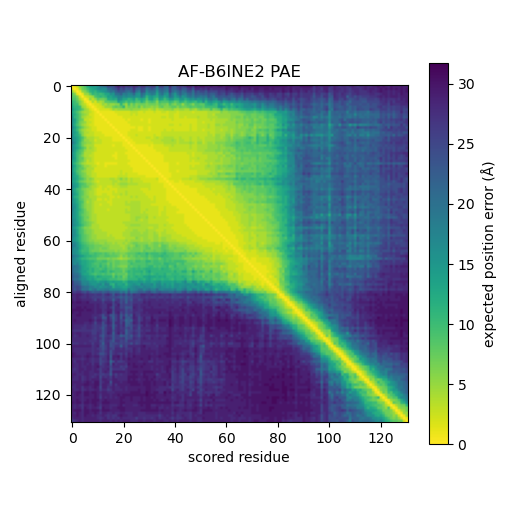8.527 1.554 1.00 48.47 129 PHE A O 1
ATOM 938 N N . GLY A 1 130 ? 9.188 -50.166 2.762 1.00 46.47 130 GLY A N 1
ATOM 939 C CA . GLY A 1 130 ? 9.536 -51.033 1.648 1.00 46.47 130 GLY A CA 1
ATOM 940 C C . GLY A 1 130 ? 8.398 -51.831 1.021 1.00 46.47 130 GLY A C 1
ATOM 941 O O . GLY A 1 130 ? 7.281 -51.889 1.530 1.00 46.47 130 GLY A O 1
ATOM 942 N N . ASN A 1 131 ? 8.760 -52.476 -0.083 1.00 41.25 131 ASN A N 1
ATOM 943 C CA . ASN A 1 131 ? 8.658 -53.915 -0.320 1.00 41.25 131 ASN A CA 1
ATOM 944 C C . ASN A 1 131 ? 9.656 -54.274 -1.428 1.00 41.25 131 ASN A C 1
ATOM 946 O O . ASN A 1 131 ? 9.677 -53.527 -2.432 1.00 41.25 131 ASN A O 1
#